Protein AF-A0A419G4G5-F1 (afdb_monomer)

Solvent-accessible surface area (backbone atoms only — not comparable to full-atom values): 3327 Å² total; per-residue (Å²): 135,91,78,84,53,66,69,60,58,50,51,53,50,52,53,50,49,25,67,76,70,76,36,47,74,78,46,76,46,75,36,60,48,64,66,72,72,70,48,58,92,86,52,81,83,45,75,48,71,47,68,92

Radius of gyration: 12.59 Å; Cα contacts (8 Å, |Δi|>4): 45; chains: 1; bounding box: 34×20×29 Å

Mean predicted aligned error: 3.49 Å

Nearest PDB structures (foldseek):
  1j3m-assembly1_B  TM=5.226E-01  e=8.581E+00  Thermus thermophilus
  8e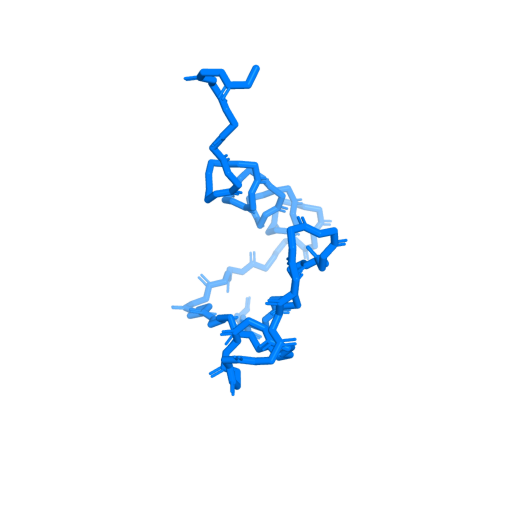16-assembly1_I  TM=3.070E-01  e=2.213E+00  Mycobacterium virus Che8

Structure (mmCIF, N/CA/C/O backbone):
data_AF-A0A419G4G5-F1
#
_entry.id   AF-A0A419G4G5-F1
#
loop_
_atom_site.group_PDB
_atom_site.id
_atom_site.type_symbol
_atom_site.label_atom_id
_atom_site.label_alt_id
_atom_site.label_comp_id
_atom_site.label_asym_id
_atom_site.label_entity_id
_atom_site.label_seq_id
_atom_site.pdbx_PDB_ins_code
_atom_site.Cartn_x
_atom_site.Cartn_y
_atom_site.Cartn_z
_atom_site.occupancy
_atom_site.B_iso_or_equiv
_atom_site.auth_seq_id
_atom_site.auth_comp_id
_atom_site.auth_asym_id
_atom_site.auth_atom_id
_atom_site.pdbx_PDB_model_num
ATOM 1 N N . MET A 1 1 ? 20.397 4.941 -6.131 1.00 59.56 1 MET A N 1
ATOM 2 C CA . MET A 1 1 ? 19.665 3.775 -6.674 1.00 59.56 1 MET A CA 1
ATOM 3 C C . MET A 1 1 ? 19.845 2.505 -5.831 1.00 59.56 1 MET A C 1
ATOM 5 O O . MET A 1 1 ? 19.309 1.483 -6.217 1.00 59.56 1 MET A O 1
ATOM 9 N N . GLU A 1 2 ? 20.453 2.579 -4.638 1.00 55.84 2 GLU A N 1
ATOM 10 C CA . GLU A 1 2 ? 20.598 1.424 -3.726 1.00 55.84 2 GLU A CA 1
ATOM 11 C C . GLU A 1 2 ? 19.621 1.431 -2.530 1.00 55.84 2 GLU A C 1
ATOM 13 O O . GLU A 1 2 ? 19.565 0.472 -1.781 1.00 55.84 2 GLU A O 1
ATOM 18 N N . ASN A 1 3 ? 18.791 2.476 -2.380 1.00 66.19 3 ASN A N 1
ATOM 19 C CA . ASN A 1 3 ? 17.905 2.660 -1.216 1.00 66.19 3 ASN A CA 1
ATOM 20 C C . ASN A 1 3 ? 16.445 3.013 -1.579 1.00 66.19 3 ASN A C 1
ATOM 22 O O . ASN A 1 3 ? 15.716 3.563 -0.754 1.00 66.19 3 ASN A O 1
ATOM 26 N N . TYR A 1 4 ? 15.996 2.759 -2.815 1.00 80.62 4 TYR A N 1
ATOM 27 C CA . TYR A 1 4 ? 14.601 3.033 -3.185 1.00 80.62 4 TYR A CA 1
ATOM 28 C C . TYR A 1 4 ? 13.684 1.925 -2.652 1.00 80.62 4 TYR A C 1
ATOM 30 O O . TYR A 1 4 ? 13.655 0.823 -3.192 1.00 80.62 4 TYR A O 1
ATOM 38 N N . ASN A 1 5 ? 12.940 2.230 -1.586 1.00 88.44 5 ASN A N 1
ATOM 39 C CA . ASN A 1 5 ? 11.953 1.338 -0.978 1.00 88.44 5 ASN A CA 1
ATOM 40 C C . ASN A 1 5 ? 10.529 1.900 -1.179 1.00 88.44 5 ASN A C 1
ATOM 42 O O . ASN A 1 5 ? 10.011 2.587 -0.290 1.00 88.44 5 ASN A O 1
ATOM 46 N N . PRO A 1 6 ? 9.882 1.633 -2.330 1.00 90.44 6 PRO A N 1
ATOM 47 C CA . PRO A 1 6 ? 8.551 2.163 -2.633 1.00 90.44 6 PRO A CA 1
ATOM 48 C C . PRO A 1 6 ? 7.513 1.708 -1.605 1.00 90.44 6 PRO A C 1
ATOM 50 O O . PRO A 1 6 ? 6.679 2.503 -1.178 1.00 90.44 6 PRO A O 1
ATOM 53 N N . THR A 1 7 ? 7.616 0.469 -1.122 1.00 92.06 7 THR A N 1
ATOM 54 C CA . THR A 1 7 ? 6.718 -0.088 -0.103 1.00 92.06 7 THR A CA 1
ATOM 55 C C . THR A 1 7 ? 6.773 0.697 1.207 1.00 92.06 7 THR A C 1
ATOM 57 O O . THR A 1 7 ? 5.734 0.930 1.826 1.00 92.06 7 THR A O 1
ATOM 60 N N . GLY A 1 8 ? 7.963 1.131 1.635 1.00 95.56 8 GLY A N 1
ATOM 61 C CA . GLY A 1 8 ? 8.129 1.985 2.815 1.00 95.56 8 GLY A CA 1
ATOM 62 C C . GLY A 1 8 ? 7.401 3.321 2.657 1.00 95.56 8 GLY A C 1
ATOM 63 O O . GLY A 1 8 ? 6.558 3.665 3.485 1.00 95.56 8 GLY A O 1
ATOM 64 N N . ILE A 1 9 ? 7.645 4.005 1.537 1.00 95.88 9 ILE A N 1
ATOM 65 C CA . ILE A 1 9 ? 7.028 5.300 1.207 1.00 95.88 9 ILE A CA 1
ATOM 66 C C . ILE A 1 9 ? 5.496 5.180 1.120 1.00 95.88 9 ILE A C 1
ATOM 68 O O . ILE A 1 9 ? 4.765 6.030 1.633 1.00 95.88 9 ILE A O 1
ATOM 72 N N . ILE A 1 10 ? 4.989 4.115 0.491 1.00 96.81 10 ILE A N 1
ATOM 73 C CA . ILE A 1 10 ? 3.547 3.856 0.365 1.00 96.81 10 ILE A CA 1
ATOM 74 C C . ILE A 1 10 ? 2.914 3.645 1.744 1.00 96.81 10 ILE A C 1
ATOM 76 O O . ILE A 1 10 ? 1.885 4.250 2.041 1.00 96.81 10 ILE A O 1
ATOM 80 N N . ARG A 1 11 ? 3.540 2.853 2.623 1.00 97.12 11 ARG A N 1
ATOM 81 C CA . ARG A 1 11 ? 3.040 2.623 3.990 1.00 97.12 11 ARG A CA 1
ATOM 82 C C . ARG A 1 11 ? 2.977 3.907 4.811 1.00 97.12 11 ARG A C 1
ATOM 84 O O . ARG A 1 11 ? 2.008 4.107 5.539 1.00 97.12 11 ARG A O 1
ATOM 91 N N . GLU A 1 12 ? 3.973 4.780 4.700 1.00 98.00 12 GLU A N 1
ATOM 92 C CA . GLU A 1 12 ? 3.949 6.083 5.376 1.00 98.00 12 GLU A CA 1
ATOM 93 C C . GLU A 1 12 ? 2.802 6.961 4.872 1.00 98.00 12 GLU A C 1
ATOM 95 O O . GLU A 1 12 ? 2.072 7.544 5.674 1.00 98.00 12 GLU A O 1
ATOM 100 N N . ARG A 1 13 ? 2.578 6.993 3.554 1.00 97.75 13 ARG A N 1
ATOM 101 C CA . ARG A 1 13 ? 1.447 7.721 2.964 1.00 97.75 13 ARG A CA 1
ATOM 102 C C . ARG A 1 13 ? 0.096 7.186 3.432 1.00 97.75 13 ARG A C 1
ATOM 104 O O . ARG A 1 13 ? -0.771 7.990 3.762 1.00 97.75 13 ARG A O 1
ATOM 111 N N . LEU A 1 14 ? -0.077 5.867 3.518 1.00 98.31 14 LEU A N 1
ATOM 112 C CA . LEU A 1 14 ? -1.314 5.259 4.028 1.00 98.31 14 LEU A CA 1
ATOM 113 C C . LEU A 1 14 ? -1.572 5.653 5.490 1.00 98.31 14 LEU A C 1
ATOM 115 O O . LEU A 1 14 ? -2.674 6.092 5.804 1.00 98.31 14 LEU A O 1
ATOM 119 N N . LYS A 1 15 ? -0.545 5.631 6.354 1.00 98.38 15 LYS A N 1
ATOM 120 C CA . LYS A 1 15 ? -0.662 6.105 7.749 1.00 98.38 15 LYS A CA 1
ATOM 121 C C . LYS A 1 15 ? -1.063 7.580 7.839 1.00 98.38 15 LYS A C 1
ATOM 123 O O . LYS A 1 15 ? -1.841 7.967 8.710 1.00 98.38 15 LYS A O 1
ATOM 128 N N . LEU A 1 16 ? -0.526 8.424 6.954 1.00 98.56 16 LEU A N 1
ATOM 129 C CA . LEU A 1 16 ? -0.910 9.836 6.885 1.00 98.56 16 LEU A CA 1
ATOM 130 C C . LEU A 1 16 ? -2.368 10.005 6.445 1.00 98.56 16 LEU A C 1
ATOM 132 O O . LEU A 1 16 ? -3.049 10.870 6.988 1.00 98.56 16 LEU A O 1
ATOM 136 N N . ILE A 1 17 ? -2.851 9.187 5.505 1.00 98.38 17 ILE A N 1
ATOM 137 C CA . ILE A 1 17 ? -4.256 9.178 5.072 1.00 98.38 17 ILE A CA 1
ATOM 138 C C . ILE A 1 17 ? -5.170 8.764 6.233 1.00 98.38 17 ILE A C 1
ATOM 140 O O . ILE A 1 17 ? -6.117 9.495 6.521 1.00 98.38 17 ILE A O 1
ATOM 144 N N . GLU A 1 18 ? -4.853 7.675 6.943 1.00 98.50 18 GLU A N 1
ATOM 145 C CA . GLU A 1 18 ? -5.592 7.244 8.142 1.00 98.50 18 GLU A CA 1
ATOM 146 C C . GLU A 1 18 ? -5.692 8.380 9.168 1.00 98.50 18 GLU A C 1
ATOM 148 O O . GLU A 1 18 ? -6.786 8.762 9.580 1.00 98.50 18 GLU A O 1
ATOM 153 N N . LYS A 1 19 ? -4.555 9.004 9.510 1.00 98.56 19 LYS A N 1
ATOM 154 C CA . LYS A 1 19 ? -4.510 10.120 10.466 1.00 98.56 19 LYS A CA 1
ATOM 155 C C . LYS A 1 19 ? -5.291 11.342 9.983 1.00 98.56 19 LYS A C 1
ATOM 157 O O . LYS A 1 19 ? -5.994 11.965 10.772 1.00 98.56 19 LYS A O 1
ATOM 162 N N . LYS A 1 20 ? -5.132 11.722 8.713 1.00 98.62 20 LYS A N 1
ATOM 163 C CA . LYS A 1 20 ? -5.751 12.925 8.136 1.00 98.62 20 LYS A CA 1
ATOM 164 C C . LYS A 1 20 ? -7.270 12.809 8.082 1.00 98.62 20 LYS A C 1
ATOM 166 O O . LYS A 1 20 ? -7.952 13.809 8.284 1.00 98.62 20 LYS A O 1
ATOM 171 N N . HIS A 1 21 ? -7.779 11.620 7.778 1.00 98.12 21 HIS A N 1
ATOM 172 C CA . HIS A 1 21 ? -9.207 11.392 7.578 1.00 98.12 21 HIS A CA 1
ATOM 173 C C . HIS A 1 21 ? -9.898 10.750 8.785 1.00 98.12 21 HIS A C 1
ATOM 175 O O . HIS A 1 21 ? -11.120 10.665 8.789 1.00 98.12 21 HIS A O 1
ATOM 181 N N . GLY A 1 22 ? -9.150 10.336 9.814 1.00 97.94 22 GLY A N 1
ATOM 182 C CA . GLY A 1 22 ? -9.710 9.682 10.998 1.00 97.94 22 GLY A CA 1
ATOM 183 C C . GLY A 1 22 ? -10.310 8.308 10.697 1.00 97.94 22 GLY A C 1
ATOM 184 O O . GLY A 1 22 ? -11.203 7.869 11.413 1.00 97.94 22 GLY A O 1
ATOM 185 N N . VAL A 1 23 ? -9.836 7.653 9.635 1.00 98.06 23 VAL A N 1
ATOM 186 C CA . VAL A 1 23 ? -10.312 6.342 9.175 1.00 98.06 23 VAL A CA 1
ATOM 187 C C . VAL A 1 23 ? -9.271 5.274 9.461 1.00 98.06 23 VAL A C 1
ATOM 189 O O . VAL A 1 23 ? -8.078 5.576 9.561 1.00 98.06 23 VAL A O 1
ATOM 192 N N . LYS A 1 24 ? -9.704 4.015 9.534 1.00 98.0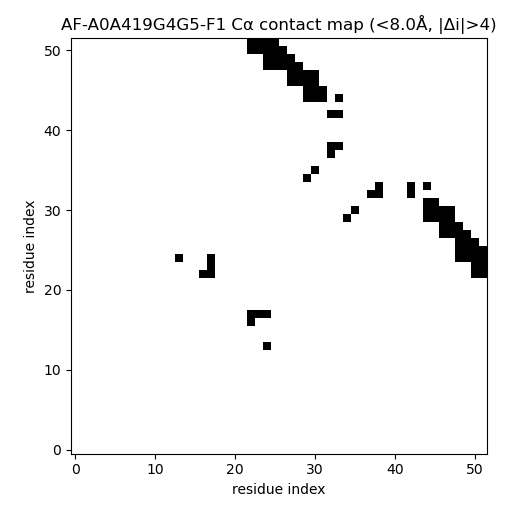6 24 LYS A N 1
ATOM 193 C CA . LYS A 1 24 ? -8.791 2.871 9.627 1.00 98.06 24 LYS A CA 1
ATOM 194 C C . LYS A 1 24 ? -8.780 2.110 8.312 1.00 98.06 24 LYS A C 1
ATOM 196 O O . LYS A 1 24 ? -9.807 1.578 7.901 1.00 98.06 24 LYS A O 1
ATOM 201 N N . ILE A 1 25 ? -7.621 1.997 7.678 1.00 98.44 25 ILE A N 1
ATOM 202 C CA . ILE A 1 25 ? -7.445 1.166 6.489 1.00 98.44 25 ILE A CA 1
ATOM 203 C C . ILE A 1 25 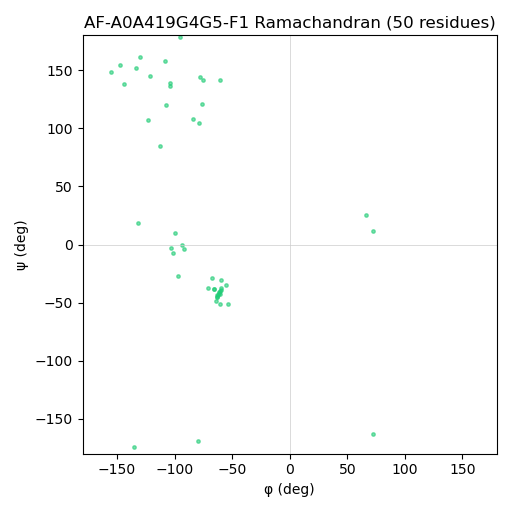? -7.370 -0.298 6.933 1.00 98.44 25 ILE A C 1
ATOM 205 O O . ILE A 1 25 ? -6.513 -0.687 7.724 1.00 98.44 25 ILE A O 1
ATOM 209 N N . ILE A 1 26 ? -8.288 -1.121 6.430 1.00 97.94 26 ILE A N 1
ATOM 210 C CA . ILE A 1 26 ? -8.400 -2.538 6.807 1.00 97.94 26 ILE A CA 1
ATOM 211 C C . ILE A 1 26 ? -7.694 -3.464 5.818 1.00 97.94 26 ILE A C 1
ATOM 213 O 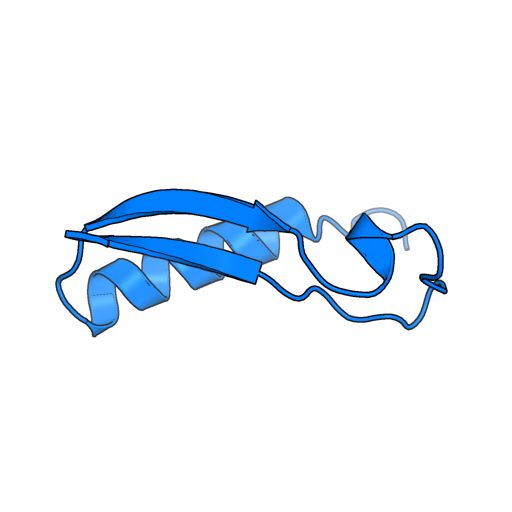O . ILE A 1 26 ? -7.255 -4.550 6.190 1.00 97.94 26 ILE A O 1
ATOM 217 N N . TYR A 1 27 ? -7.579 -3.039 4.560 1.00 97.94 27 TYR A N 1
ATOM 218 C CA . TYR A 1 27 ? -6.938 -3.817 3.509 1.00 97.94 27 TYR A CA 1
ATOM 219 C C . TYR A 1 27 ? -6.416 -2.907 2.403 1.00 97.94 27 TYR A C 1
ATOM 221 O O . TYR A 1 27 ? -6.991 -1.852 2.136 1.00 97.94 27 TYR A O 1
ATOM 229 N N . THR A 1 28 ? -5.325 -3.305 1.753 1.00 97.44 28 THR A N 1
ATOM 230 C CA . THR A 1 28 ? -4.678 -2.526 0.694 1.00 97.44 28 THR A CA 1
ATOM 231 C C . THR A 1 28 ? -4.133 -3.450 -0.381 1.00 97.44 28 THR A C 1
ATOM 233 O O . THR A 1 28 ? -3.533 -4.476 -0.066 1.00 97.44 28 THR A O 1
ATOM 236 N N . VAL A 1 29 ? -4.307 -3.056 -1.640 1.00 96.31 29 VAL A N 1
ATOM 237 C CA . VAL A 1 29 ? -3.778 -3.756 -2.812 1.00 96.31 29 VAL A CA 1
ATOM 238 C C . VAL A 1 29 ? -3.121 -2.782 -3.774 1.00 96.31 29 VAL A C 1
ATOM 240 O O . VAL A 1 29 ? -3.500 -1.611 -3.870 1.00 96.31 29 VAL A O 1
ATOM 243 N N . GLU A 1 30 ? -2.145 -3.297 -4.508 1.00 95.81 30 GLU A N 1
ATOM 244 C CA . GLU A 1 30 ? -1.636 -2.649 -5.706 1.00 95.81 30 GLU A CA 1
ATOM 245 C C . GLU A 1 30 ? -2.600 -2.884 -6.874 1.00 95.81 30 GLU A C 1
ATOM 247 O O . GLU A 1 30 ? -3.230 -3.935 -6.996 1.00 95.81 30 GLU A O 1
ATOM 252 N N . SER A 1 31 ? -2.733 -1.877 -7.722 1.00 95.12 31 SER A N 1
ATOM 253 C CA . SER A 1 31 ? -3.522 -1.890 -8.947 1.00 95.12 31 SER A CA 1
ATOM 254 C C . SER A 1 31 ? -2.707 -1.244 -10.073 1.00 95.12 31 SER A C 1
ATOM 256 O O . SER A 1 31 ? -1.527 -0.942 -9.899 1.00 95.12 31 SER A O 1
ATOM 258 N N . GLY A 1 32 ? -3.309 -1.056 -11.245 1.00 95.12 32 GLY A N 1
ATOM 259 C CA . GLY A 1 32 ? -2.637 -0.388 -12.358 1.00 95.12 32 GLY A CA 1
ATOM 260 C C . GLY A 1 32 ? -1.544 -1.228 -13.022 1.00 95.12 32 GLY A C 1
ATOM 261 O O . GLY A 1 32 ? -1.504 -2.453 -12.890 1.00 95.12 32 GLY A O 1
ATOM 262 N N . SER A 1 33 ? -0.672 -0.568 -13.786 1.00 96.50 33 SER A N 1
ATOM 263 C CA . SER A 1 33 ? 0.273 -1.221 -14.713 1.00 96.50 33 SER A CA 1
ATOM 264 C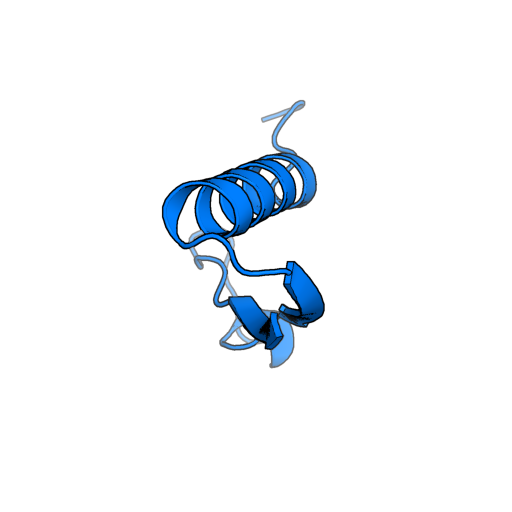 C . SER A 1 33 ? 1.178 -2.268 -14.053 1.00 96.50 33 SER A C 1
ATOM 266 O O . SER A 1 33 ? 1.474 -3.302 -14.653 1.00 96.50 33 SER A O 1
ATOM 268 N N . ARG A 1 34 ? 1.579 -2.044 -12.798 1.00 94.00 34 ARG A N 1
ATOM 269 C CA . ARG A 1 34 ? 2.426 -2.968 -12.033 1.00 94.00 34 ARG A CA 1
ATOM 270 C C . ARG A 1 34 ? 1.688 -4.244 -11.637 1.00 94.00 34 ARG A C 1
ATOM 272 O O . ARG A 1 34 ? 2.265 -5.321 -11.745 1.00 94.00 34 ARG A O 1
ATOM 279 N N . ALA A 1 35 ? 0.406 -4.142 -11.288 1.00 93.88 35 ALA A N 1
ATOM 280 C CA . ALA A 1 35 ? -0.437 -5.304 -11.007 1.00 93.88 35 ALA A CA 1
ATOM 281 C C . ALA A 1 35 ? -0.714 -6.150 -12.265 1.00 93.88 35 ALA A C 1
ATOM 283 O O . ALA A 1 35 ? -0.890 -7.361 -12.166 1.00 93.88 35 ALA A O 1
ATOM 284 N N . TRP A 1 36 ? -0.716 -5.525 -13.446 1.00 92.81 36 TRP A N 1
ATOM 285 C CA . TRP A 1 36 ? -0.942 -6.192 -14.735 1.00 92.81 36 TRP A CA 1
ATOM 286 C C . TRP A 1 36 ? 0.342 -6.638 -15.450 1.00 92.81 36 TRP A C 1
ATOM 288 O O . TRP A 1 36 ? 0.271 -7.200 -16.541 1.00 92.81 36 TRP A O 1
ATOM 298 N N . GLY A 1 37 ? 1.520 -6.385 -14.870 1.00 94.69 37 GLY A N 1
ATOM 299 C CA . GLY A 1 37 ? 2.807 -6.746 -15.474 1.00 94.69 37 GLY A CA 1
ATOM 300 C C . GLY A 1 37 ? 3.216 -5.892 -16.681 1.00 94.69 37 GLY A C 1
ATOM 301 O O . GLY A 1 37 ? 4.171 -6.238 -17.370 1.00 94.69 37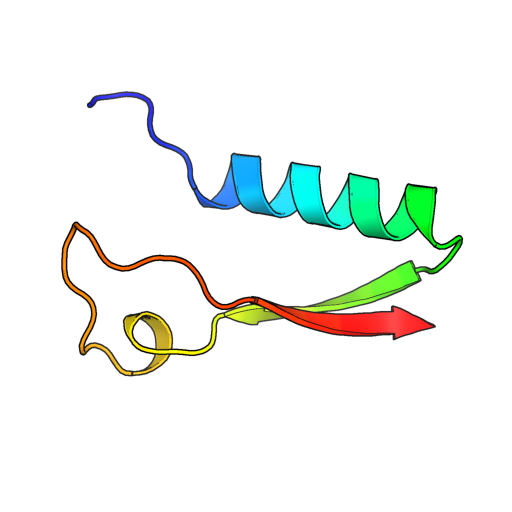 GLY A O 1
ATOM 302 N N . SER A 1 38 ? 2.535 -4.771 -16.936 1.00 95.56 38 SER A N 1
ATOM 303 C CA . SER A 1 38 ? 2.843 -3.838 -18.030 1.00 95.56 38 SER A CA 1
ATOM 304 C C . SER A 1 38 ? 3.641 -2.610 -17.571 1.00 95.56 38 SER A C 1
ATOM 306 O O . SER A 1 38 ? 3.751 -1.632 -18.311 1.00 95.56 38 SER A O 1
ATOM 308 N N . ALA A 1 39 ? 4.132 -2.608 -16.331 1.00 95.44 39 ALA A N 1
ATOM 309 C CA . ALA A 1 39 ? 4.862 -1.482 -15.766 1.00 95.44 39 ALA A CA 1
ATOM 310 C C . ALA A 1 39 ? 6.286 -1.363 -16.308 1.00 95.44 39 ALA A C 1
ATOM 312 O O . ALA A 1 39 ? 7.012 -2.349 -16.442 1.00 95.44 39 ALA A O 1
ATOM 313 N N . SER A 1 40 ? 6.712 -0.124 -16.531 1.00 94.06 40 SER A N 1
ATOM 314 C CA . SER A 1 40 ? 8.105 0.234 -16.762 1.00 94.06 40 SER A CA 1
ATOM 315 C C . SER A 1 40 ? 8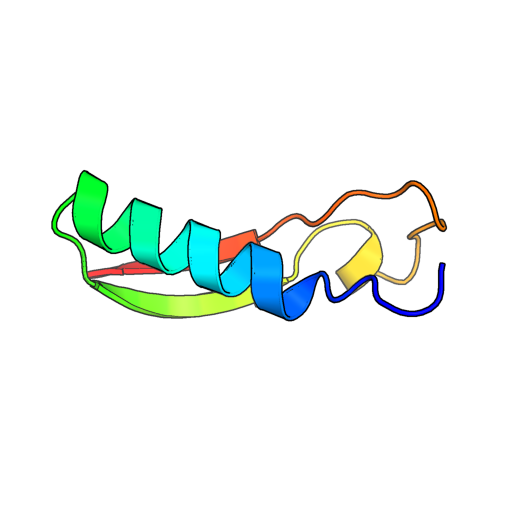.767 0.693 -15.456 1.00 94.06 40 SER A C 1
ATOM 317 O O . SER A 1 40 ? 8.143 0.785 -14.393 1.00 94.06 40 SER A O 1
ATOM 319 N N . LYS A 1 41 ? 10.063 1.015 -15.527 1.00 89.88 41 LYS A N 1
ATOM 320 C CA . LYS A 1 41 ? 10.798 1.601 -14.397 1.00 89.88 41 LYS A CA 1
ATOM 321 C C . LYS A 1 41 ? 10.200 2.939 -13.942 1.00 89.88 41 LYS A C 1
ATOM 323 O O . LYS A 1 41 ? 10.247 3.229 -12.750 1.00 89.88 41 LYS A O 1
ATOM 328 N N . ASP A 1 42 ? 9.613 3.688 -14.871 1.00 92.62 42 ASP A N 1
ATOM 329 C CA . ASP A 1 42 ? 9.052 5.021 -14.633 1.00 92.62 42 ASP A CA 1
ATOM 330 C C . ASP A 1 42 ? 7.562 4.985 -14.263 1.00 92.62 42 ASP A C 1
ATOM 332 O O . ASP A 1 42 ? 6.983 6.021 -13.944 1.00 92.62 42 ASP A O 1
ATOM 336 N N . SER A 1 43 ? 6.931 3.805 -14.280 1.00 94.56 43 SER A N 1
ATOM 337 C CA . SER A 1 43 ? 5.551 3.645 -13.821 1.00 94.56 43 SER A CA 1
ATOM 338 C C . SER A 1 43 ? 5.407 4.026 -12.347 1.00 94.56 43 SER A C 1
ATOM 340 O O . SER A 1 43 ? 6.255 3.704 -11.509 1.00 94.56 43 SER A O 1
ATOM 342 N N . ASP A 1 44 ? 4.300 4.670 -12.011 1.00 94.88 44 ASP A N 1
ATOM 343 C CA . ASP A 1 44 ? 3.913 4.990 -10.643 1.00 94.88 44 AS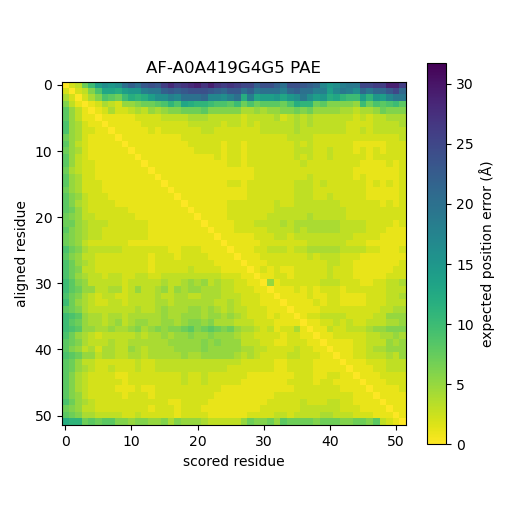P A CA 1
ATOM 344 C C . ASP A 1 44 ? 3.293 3.774 -9.924 1.00 94.88 44 ASP A C 1
ATOM 346 O O . ASP A 1 44 ? 3.435 2.629 -10.359 1.00 94.88 44 ASP A O 1
ATOM 350 N N . TYR A 1 45 ? 2.698 4.015 -8.753 1.00 95.25 45 TYR A N 1
ATOM 351 C CA . TYR A 1 45 ?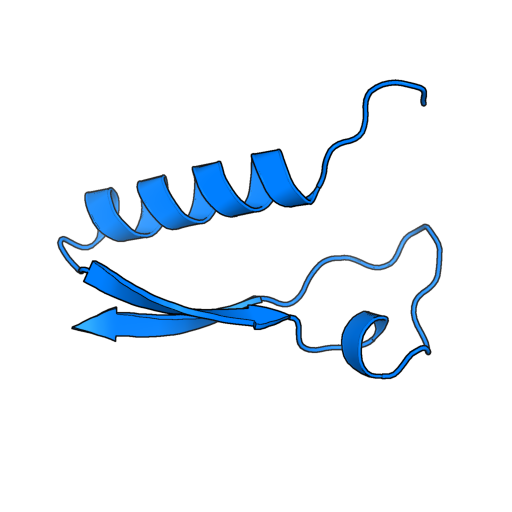 2.052 3.000 -7.922 1.00 95.25 45 TYR A CA 1
ATOM 352 C C . TYR A 1 45 ? 0.593 3.386 -7.675 1.00 95.25 45 TYR A C 1
ATOM 354 O O . TYR A 1 45 ? 0.310 4.280 -6.872 1.00 95.25 45 TYR A O 1
ATOM 362 N N . ASP A 1 46 ? -0.332 2.674 -8.315 1.00 96.56 46 ASP A N 1
ATOM 363 C CA . ASP A 1 46 ? -1.763 2.805 -8.060 1.00 96.56 46 ASP A CA 1
ATOM 364 C C . ASP A 1 46 ? -2.175 1.941 -6.868 1.00 96.56 46 ASP A C 1
ATOM 366 O O . ASP A 1 46 ? -2.277 0.719 -6.971 1.00 96.56 46 ASP A O 1
ATOM 370 N N . ILE A 1 47 ? -2.482 2.562 -5.733 1.00 97.25 47 ILE A N 1
ATOM 371 C CA . ILE A 1 47 ? -2.911 1.848 -4.526 1.00 97.25 47 ILE A CA 1
ATOM 372 C C . ILE A 1 47 ? -4.424 1.986 -4.333 1.00 97.25 47 ILE A C 1
ATOM 374 O O . ILE A 1 47 ? -4.992 3.071 -4.494 1.00 97.25 47 ILE A O 1
ATOM 378 N N . ARG A 1 48 ? -5.088 0.879 -3.987 1.00 97.44 48 ARG A N 1
ATOM 379 C CA . ARG A 1 48 ? -6.506 0.835 -3.595 1.00 97.44 48 ARG A CA 1
ATOM 380 C C . ARG A 1 48 ? -6.609 0.254 -2.193 1.00 97.44 48 ARG A C 1
ATOM 382 O O . ARG A 1 48 ? -5.829 -0.621 -1.825 1.00 97.44 48 ARG A O 1
ATOM 389 N N . PHE A 1 49 ? -7.562 0.731 -1.406 1.00 97.81 49 PHE A N 1
ATOM 390 C CA . PHE A 1 49 ? -7.747 0.267 -0.039 1.00 97.81 49 PHE A CA 1
ATOM 391 C C . PHE A 1 49 ? -9.213 0.303 0.380 1.00 97.81 49 PHE A C 1
ATOM 393 O O . PHE A 1 49 ? -10.003 1.086 -0.148 1.00 97.81 49 PHE A O 1
ATOM 400 N N . ILE A 1 50 ? -9.551 -0.549 1.343 1.00 98.06 50 ILE A N 1
ATOM 401 C CA . ILE A 1 50 ? -10.835 -0.539 2.044 1.00 98.06 50 ILE A CA 1
ATOM 402 C C . ILE A 1 50 ? -10.582 0.077 3.419 1.00 98.06 50 ILE A C 1
ATOM 404 O O . ILE A 1 50 ? -9.556 -0.216 4.041 1.00 98.06 50 ILE A O 1
ATOM 408 N N . TYR A 1 51 ? -11.492 0.926 3.886 1.00 97.94 51 TYR A N 1
ATOM 409 C CA . TYR A 1 51 ? -11.407 1.579 5.189 1.00 97.94 51 TYR A CA 1
ATOM 410 C C . TYR A 1 51 ? -12.714 1.431 5.976 1.00 97.94 51 TYR A C 1
ATOM 412 O O . TYR A 1 51 ? -13.756 1.130 5.393 1.00 97.94 51 TYR A O 1
ATOM 420 N N . ASN A 1 52 ? -12.622 1.632 7.289 1.00 90.62 52 ASN A N 1
ATOM 421 C CA . ASN A 1 52 ? -13.739 1.811 8.217 1.00 90.62 52 ASN A CA 1
ATOM 422 C C . ASN A 1 52 ? -13.714 3.224 8.800 1.00 90.62 52 ASN A C 1
ATOM 424 O O . ASN A 1 52 ? -12.586 3.742 9.002 1.00 90.62 52 ASN A O 1
#

pLDDT: mean 93.65, std 8.87, range [55.84, 98.62]

Foldseek 3Di:
DVDDDVVVVVVVVVVVVCVVVVKAWPDKDWDPCVVVVNDDPPDDTDMDTDID

Sequence (52 aa):
MENYNPTGIIRERLKLIEKKHGVKIIYTVESGSRAWGSASKDSDYDIRFIYN

Secondary structure (DSSP, 8-state):
-----HHHHHHHHHHHHHHHHT--EEEEEEEHHHHTT---TT---EEEEEE-